Protein AF-A0A2G8PAX4-F1 (afdb_monomer_lite)

Structure (mmCIF, N/CA/C/O backbone):
data_AF-A0A2G8PAX4-F1
#
_entry.id   AF-A0A2G8PAX4-F1
#
loop_
_atom_site.group_PDB
_atom_site.id
_atom_site.type_symbol
_atom_site.label_atom_id
_atom_site.label_alt_id
_atom_site.label_com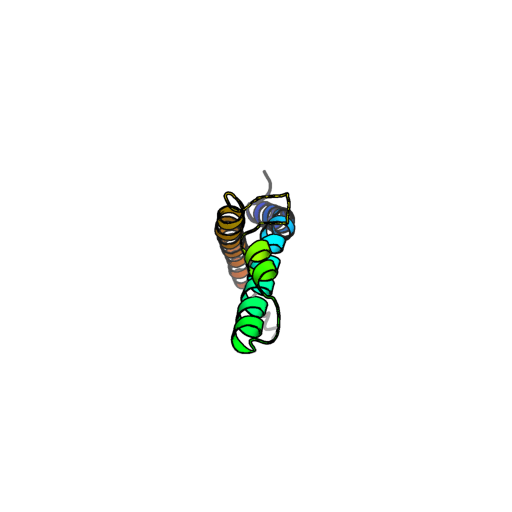p_id
_atom_site.label_asym_id
_atom_site.label_entity_id
_atom_site.label_seq_id
_atom_site.pdbx_PDB_ins_code
_atom_site.Cartn_x
_atom_site.Cartn_y
_atom_site.Cartn_z
_atom_site.occupancy
_atom_site.B_iso_or_equiv
_atom_site.auth_seq_id
_atom_site.auth_comp_id
_atom_site.auth_asym_id
_atom_site.auth_atom_id
_atom_site.pdbx_PDB_model_num
ATOM 1 N N . MET A 1 1 ? -26.631 -1.397 18.109 1.00 58.56 1 MET A N 1
ATOM 2 C CA . MET A 1 1 ? -25.381 -0.638 17.875 1.00 58.56 1 MET A CA 1
ATOM 3 C C . MET A 1 1 ? -24.215 -1.519 18.310 1.00 58.56 1 MET A C 1
ATOM 5 O O . MET A 1 1 ? -24.145 -1.864 19.483 1.00 58.56 1 MET A O 1
ATOM 9 N N . ALA A 1 2 ? -23.389 -2.028 17.388 1.00 51.16 2 ALA A N 1
ATOM 10 C CA . ALA A 1 2 ? -22.269 -2.893 17.772 1.00 51.16 2 ALA A CA 1
ATOM 11 C C . ALA A 1 2 ? -21.262 -2.089 18.618 1.00 51.16 2 ALA A C 1
ATOM 13 O O . ALA A 1 2 ? -21.006 -0.932 18.287 1.00 51.16 2 ALA A O 1
ATOM 14 N N . PRO A 1 3 ? -20.683 -2.658 19.691 1.00 61.50 3 PRO A N 1
ATOM 15 C CA . PRO A 1 3 ? -19.706 -1.941 20.500 1.00 61.50 3 PRO A CA 1
ATOM 16 C C . PRO A 1 3 ? -18.517 -1.520 19.618 1.00 61.50 3 PRO A C 1
ATOM 18 O O . PRO A 1 3 ? -18.107 -2.305 18.752 1.00 61.50 3 PRO A O 1
ATOM 21 N N . PRO A 1 4 ? -17.932 -0.328 19.841 1.00 74.25 4 PRO A N 1
ATOM 22 C CA . PRO A 1 4 ? -16.956 0.295 18.936 1.00 74.25 4 PRO A CA 1
ATOM 23 C C . PRO A 1 4 ? -15.771 -0.624 18.593 1.00 74.25 4 PRO A C 1
ATOM 25 O O . PRO A 1 4 ? -15.252 -0.611 17.479 1.00 74.25 4 PRO A O 1
ATOM 28 N N . ARG A 1 5 ? -15.411 -1.525 19.514 1.00 75.44 5 ARG A N 1
ATOM 29 C CA . ARG A 1 5 ? -14.373 -2.549 19.333 1.00 75.44 5 ARG A CA 1
ATOM 30 C C . ARG A 1 5 ? -14.730 -3.646 18.324 1.00 75.44 5 ARG A C 1
ATOM 32 O O . ARG A 1 5 ? -13.862 -4.072 17.564 1.00 75.44 5 ARG A O 1
ATOM 39 N N . LYS A 1 6 ? -15.973 -4.146 18.324 1.00 81.56 6 LYS A N 1
ATOM 40 C CA . LYS A 1 6 ? -16.412 -5.181 17.365 1.00 81.56 6 LYS A CA 1
ATOM 41 C C . LYS A 1 6 ? -16.446 -4.603 15.952 1.00 81.56 6 LYS A C 1
ATOM 43 O O . LYS A 1 6 ? -15.965 -5.255 15.030 1.00 81.56 6 LYS A O 1
ATOM 48 N N . LEU A 1 7 ? -16.913 -3.361 15.821 1.00 84.25 7 LEU A N 1
ATOM 49 C CA . LEU A 1 7 ? -16.944 -2.647 14.548 1.00 84.25 7 LEU A CA 1
ATOM 50 C C . LEU A 1 7 ? -15.530 -2.399 13.997 1.00 84.25 7 LEU A C 1
ATOM 52 O O . LEU A 1 7 ? -15.264 -2.756 12.855 1.00 84.25 7 LEU A O 1
ATOM 56 N N . ALA A 1 8 ? -14.596 -1.898 14.814 1.00 84.06 8 ALA A N 1
ATOM 57 C CA . ALA A 1 8 ? -13.206 -1.688 14.392 1.00 84.06 8 ALA A CA 1
ATOM 58 C C . ALA A 1 8 ? -12.526 -2.984 13.912 1.00 84.06 8 ALA A C 1
ATOM 60 O O . ALA A 1 8 ? -11.844 -2.986 12.889 1.00 84.06 8 ALA A O 1
ATOM 61 N N . ARG A 1 9 ? -12.749 -4.111 14.607 1.00 87.19 9 ARG A N 1
ATOM 62 C CA . ARG A 1 9 ? -12.236 -5.429 14.184 1.00 87.19 9 ARG A CA 1
ATOM 63 C C . ARG A 1 9 ? -12.851 -5.900 12.871 1.00 87.19 9 ARG A C 1
ATOM 65 O O . ARG A 1 9 ? -12.137 -6.454 12.042 1.00 87.19 9 ARG A O 1
ATOM 72 N N . GLN A 1 10 ? -14.154 -5.704 12.693 1.00 88.56 10 GLN A N 1
ATOM 73 C CA . GLN A 1 10 ? -14.863 -6.109 11.483 1.00 88.56 10 GLN A CA 1
ATOM 74 C C . GLN A 1 10 ? -14.414 -5.286 10.271 1.00 88.56 10 GLN A C 1
ATOM 76 O O . GLN A 1 10 ? -14.099 -5.869 9.238 1.00 88.56 10 GLN A O 1
ATOM 81 N N . ILE A 1 11 ? -14.305 -3.962 10.426 1.00 87.50 11 ILE A N 1
ATOM 82 C CA . ILE A 1 11 ? -13.800 -3.058 9.385 1.00 87.50 11 ILE A CA 1
ATOM 83 C C . ILE A 1 11 ? -12.360 -3.421 9.024 1.00 87.50 11 ILE A C 1
ATOM 85 O O . ILE A 1 11 ? -12.072 -3.639 7.851 1.00 87.50 11 ILE A O 1
ATOM 89 N N . HIS A 1 12 ? -11.470 -3.550 10.015 1.00 89.56 12 HIS A N 1
ATOM 90 C CA . HIS A 1 12 ? -10.077 -3.916 9.762 1.00 89.56 12 HIS A CA 1
ATOM 91 C C . HIS A 1 12 ? -9.981 -5.255 9.023 1.00 89.56 12 HIS A C 1
ATOM 93 O O . HIS A 1 12 ? -9.296 -5.344 8.015 1.00 89.56 12 HIS A O 1
ATOM 99 N N . ARG A 1 13 ? -10.716 -6.286 9.459 1.00 90.75 13 ARG A N 1
ATOM 100 C CA . ARG A 1 13 ? -10.691 -7.607 8.814 1.00 90.75 13 ARG A CA 1
ATOM 101 C C . ARG A 1 13 ? -11.225 -7.587 7.378 1.00 90.75 13 ARG A C 1
ATOM 103 O O . ARG A 1 13 ? -10.718 -8.338 6.553 1.00 90.75 13 ARG A O 1
ATOM 110 N N . ALA A 1 14 ? -12.233 -6.766 7.090 1.00 91.56 14 ALA A N 1
ATOM 111 C CA . ALA A 1 14 ? -12.816 -6.659 5.755 1.00 91.56 14 ALA A CA 1
ATOM 112 C C . ALA A 1 14 ? -11.925 -5.858 4.792 1.00 91.56 14 ALA A C 1
ATOM 114 O O . ALA A 1 14 ? -11.727 -6.269 3.653 1.00 91.56 14 ALA A O 1
ATOM 115 N N . LEU A 1 15 ? -11.371 -4.733 5.254 1.00 90.56 15 LEU A N 1
ATOM 116 C CA . LEU A 1 15 ? -10.578 -3.832 4.415 1.00 90.56 15 LEU A CA 1
ATOM 117 C C . LEU A 1 15 ? -9.110 -4.250 4.297 1.00 90.56 15 LEU A C 1
ATOM 119 O O . LEU A 1 15 ? -8.490 -3.957 3.279 1.00 90.56 15 LEU A O 1
ATOM 123 N N . ALA A 1 16 ? -8.552 -4.945 5.293 1.00 90.62 16 ALA A N 1
ATOM 124 C CA . ALA A 1 16 ? -7.150 -5.361 5.300 1.00 90.62 16 ALA A CA 1
ATOM 125 C C . ALA A 1 16 ? -6.703 -6.067 4.012 1.00 90.62 16 ALA A C 1
ATOM 127 O O . ALA A 1 16 ? -5.711 -5.620 3.456 1.00 90.62 16 ALA A O 1
ATOM 128 N N . PRO A 1 17 ? -7.377 -7.108 3.482 1.00 89.25 17 PRO A N 1
ATOM 129 C CA . PRO A 1 17 ? -6.903 -7.758 2.260 1.00 89.25 17 PRO A CA 1
ATOM 130 C C . PRO A 1 17 ? -6.932 -6.819 1.048 1.00 89.25 17 PRO A C 1
ATOM 132 O O . PRO A 1 17 ? -6.013 -6.848 0.241 1.00 89.25 17 PRO A O 1
ATOM 135 N N . ILE A 1 18 ? -7.939 -5.949 0.943 1.00 91.00 18 ILE A N 1
ATOM 136 C CA . ILE A 1 18 ? -8.094 -5.021 -0.186 1.00 91.00 18 ILE A CA 1
ATOM 137 C C . ILE A 1 18 ? -7.012 -3.936 -0.154 1.00 91.00 18 ILE A C 1
ATOM 139 O O . ILE A 1 18 ? -6.457 -3.589 -1.190 1.00 91.00 18 ILE A O 1
ATOM 143 N N . LEU A 1 19 ? -6.706 -3.409 1.033 1.00 91.44 19 LEU A N 1
ATOM 144 C CA . LEU A 1 19 ? -5.742 -2.323 1.217 1.00 91.44 19 LEU A CA 1
ATOM 145 C C . LEU A 1 19 ? -4.295 -2.828 1.312 1.00 91.44 19 LEU A C 1
ATOM 147 O O . LEU A 1 19 ? -3.378 -2.153 0.855 1.00 91.44 19 LEU A O 1
ATOM 151 N N . ALA A 1 20 ? -4.072 -4.018 1.876 1.00 91.38 20 ALA A N 1
ATOM 152 C CA . ALA A 1 20 ? -2.739 -4.595 2.038 1.00 91.38 20 ALA A CA 1
ATOM 153 C C . ALA A 1 20 ? -2.182 -5.168 0.737 1.00 91.38 20 ALA A C 1
ATOM 155 O O . ALA A 1 20 ? -0.974 -5.126 0.534 1.00 91.38 20 ALA A O 1
ATOM 156 N N . LEU A 1 21 ? -3.029 -5.711 -0.139 1.00 92.69 21 LEU A N 1
ATOM 157 C CA . LEU A 1 21 ? -2.582 -6.310 -1.396 1.00 92.69 21 LEU A CA 1
ATOM 158 C C . LEU A 1 21 ? -1.795 -5.315 -2.272 1.00 92.69 21 LEU A C 1
ATOM 160 O O . LEU A 1 21 ? -0.645 -5.626 -2.594 1.00 92.69 21 LEU A O 1
ATOM 164 N N . PRO A 1 22 ? -2.311 -4.111 -2.604 1.00 91.31 22 PRO A N 1
ATOM 165 C CA . PRO A 1 22 ? -1.536 -3.141 -3.371 1.00 91.31 22 PRO A CA 1
ATOM 166 C C . PRO A 1 22 ? -0.281 -2.687 -2.616 1.00 91.31 22 PRO A C 1
ATOM 168 O O . PRO A 1 22 ? 0.769 -2.546 -3.240 1.00 91.31 22 PRO A O 1
ATOM 171 N N . LEU A 1 23 ? -0.322 -2.570 -1.283 1.00 94.19 23 LEU A N 1
ATOM 172 C CA . LEU A 1 23 ? 0.852 -2.219 -0.475 1.00 94.19 23 LEU A CA 1
ATOM 173 C C . LEU A 1 23 ? 1.965 -3.264 -0.587 1.00 94.19 23 LEU A C 1
ATOM 175 O O . LEU A 1 23 ? 3.119 -2.907 -0.819 1.00 94.19 23 LEU A O 1
ATOM 179 N N . VAL A 1 24 ? 1.622 -4.548 -0.463 1.00 94.94 24 VAL A N 1
ATOM 180 C CA . VAL A 1 24 ? 2.573 -5.658 -0.600 1.00 94.94 24 VAL A CA 1
ATOM 181 C C . VAL A 1 24 ? 3.188 -5.645 -1.990 1.00 94.94 24 VAL A C 1
ATOM 183 O O . VAL A 1 24 ? 4.410 -5.700 -2.103 1.00 94.94 24 VAL A O 1
ATOM 186 N N . VAL A 1 25 ? 2.370 -5.501 -3.037 1.00 94.88 25 VAL A N 1
ATOM 187 C CA . VAL A 1 25 ? 2.876 -5.384 -4.410 1.00 94.88 25 VAL A CA 1
ATOM 188 C C . VAL A 1 25 ? 3.866 -4.228 -4.514 1.00 94.88 25 VAL A C 1
ATOM 190 O O . VAL A 1 25 ? 4.961 -4.419 -5.026 1.00 94.88 25 VAL A O 1
ATOM 193 N N . THR A 1 26 ? 3.514 -3.054 -3.993 1.00 94.88 26 THR A N 1
ATOM 194 C CA . THR A 1 26 ? 4.324 -1.830 -4.100 1.00 94.88 26 THR A CA 1
ATOM 195 C C . THR A 1 26 ? 5.673 -1.973 -3.390 1.00 94.88 26 THR A C 1
ATOM 197 O O . THR A 1 26 ? 6.706 -1.588 -3.942 1.00 94.88 26 THR A O 1
ATOM 200 N N . VAL A 1 27 ? 5.687 -2.563 -2.190 1.00 95.69 27 VAL A N 1
ATOM 201 C CA . VAL A 1 27 ? 6.921 -2.821 -1.430 1.00 95.69 27 VAL A CA 1
ATOM 202 C C . VAL A 1 27 ? 7.785 -3.853 -2.146 1.00 95.69 27 VAL A C 1
ATOM 204 O O . VAL A 1 27 ? 8.971 -3.613 -2.352 1.00 95.69 27 VAL A O 1
ATOM 207 N N . VAL A 1 28 ? 7.199 -4.971 -2.578 1.00 96.00 28 VAL A N 1
ATOM 208 C CA . VAL A 1 28 ? 7.937 -6.051 -3.246 1.00 96.00 28 VAL A CA 1
ATOM 209 C C . VAL A 1 28 ? 8.548 -5.563 -4.557 1.00 96.00 28 VAL A C 1
ATOM 211 O O . VAL A 1 28 ? 9.746 -5.743 -4.773 1.00 96.00 28 VAL A O 1
ATOM 214 N N . THR A 1 29 ? 7.770 -4.907 -5.418 1.00 95.19 29 THR A N 1
ATOM 215 C CA . THR A 1 29 ? 8.273 -4.411 -6.707 1.00 95.19 29 THR A CA 1
ATOM 216 C C . THR A 1 29 ? 9.288 -3.293 -6.534 1.00 95.19 29 THR A C 1
ATOM 218 O O . THR A 1 29 ? 10.281 -3.280 -7.253 1.00 95.19 29 THR A O 1
ATOM 221 N N . GLY A 1 30 ? 9.104 -2.401 -5.556 1.00 93.62 30 GLY A N 1
ATOM 222 C CA . GLY A 1 30 ? 10.074 -1.349 -5.249 1.00 93.62 30 GLY A CA 1
ATOM 223 C C . GLY A 1 30 ? 11.409 -1.911 -4.750 1.00 93.62 30 GLY A C 1
ATOM 224 O O . GLY A 1 30 ? 12.469 -1.507 -5.227 1.00 93.62 30 GLY A O 1
ATOM 225 N N . SER A 1 31 ? 11.373 -2.888 -3.837 1.00 95.12 31 SER A N 1
ATOM 226 C CA . SER A 1 31 ? 12.578 -3.558 -3.335 1.00 95.12 31 SER A CA 1
ATOM 227 C C . SER A 1 31 ? 13.298 -4.343 -4.431 1.00 95.12 31 SER A C 1
ATOM 229 O O . SER A 1 31 ? 14.512 -4.210 -4.579 1.00 95.12 31 SER A O 1
ATOM 231 N N . LEU A 1 32 ? 12.561 -5.117 -5.234 1.00 93.94 32 LEU A N 1
ATOM 232 C CA . LEU A 1 32 ? 13.137 -5.858 -6.356 1.00 93.94 32 LEU A CA 1
ATOM 233 C C . LEU A 1 32 ? 13.695 -4.923 -7.433 1.00 93.94 32 LEU A C 1
ATOM 235 O O . LEU A 1 32 ? 14.763 -5.205 -7.967 1.00 93.94 32 LEU A O 1
ATOM 239 N N . TYR A 1 33 ? 13.034 -3.794 -7.713 1.00 93.25 33 TYR A N 1
ATOM 240 C CA . TYR A 1 33 ? 13.541 -2.780 -8.639 1.00 93.25 33 TYR A CA 1
ATOM 241 C C . TYR A 1 33 ? 14.889 -2.241 -8.168 1.00 93.25 33 TYR A C 1
ATOM 243 O O . TYR A 1 33 ? 15.826 -2.165 -8.957 1.00 93.25 33 TYR A O 1
ATOM 251 N N . GLN A 1 34 ? 15.016 -1.921 -6.877 1.00 92.31 34 GLN A N 1
ATOM 252 C CA . GLN A 1 34 ? 16.273 -1.423 -6.328 1.00 92.31 34 GLN A CA 1
ATOM 253 C C . GLN A 1 34 ? 17.392 -2.467 -6.438 1.00 92.31 34 GLN A C 1
ATOM 255 O O . GLN A 1 34 ? 18.510 -2.119 -6.809 1.00 92.31 34 GLN A O 1
ATOM 260 N N . ILE A 1 35 ? 17.097 -3.741 -6.169 1.00 93.19 35 ILE A N 1
ATOM 261 C CA . ILE A 1 35 ? 18.063 -4.836 -6.333 1.00 93.19 35 ILE A CA 1
ATOM 262 C C . ILE A 1 35 ? 18.456 -4.985 -7.806 1.00 93.19 35 ILE A C 1
ATOM 264 O O . ILE A 1 35 ? 19.642 -5.017 -8.117 1.00 93.19 35 ILE A O 1
ATOM 268 N N . ALA A 1 36 ? 17.487 -5.047 -8.719 1.00 91.19 36 ALA A N 1
ATOM 269 C CA . ALA A 1 36 ? 17.746 -5.226 -10.145 1.00 91.19 36 ALA A CA 1
ATOM 270 C C . ALA A 1 36 ? 18.569 -4.067 -10.725 1.00 91.19 36 ALA A C 1
ATOM 272 O O . ALA A 1 36 ? 19.559 -4.304 -11.413 1.00 91.19 36 ALA A O 1
ATOM 273 N N . ARG A 1 37 ? 18.225 -2.826 -10.359 1.00 88.88 37 ARG A N 1
ATOM 274 C CA . ARG A 1 37 ? 18.948 -1.616 -10.762 1.00 88.88 37 ARG A CA 1
ATOM 275 C C . ARG A 1 37 ? 20.410 -1.619 -10.310 1.00 88.88 37 ARG A C 1
ATOM 277 O O . ARG A 1 37 ? 21.253 -1.082 -11.010 1.00 88.88 37 ARG A O 1
ATOM 284 N N . LEU A 1 38 ? 20.720 -2.192 -9.148 1.00 91.31 38 LEU A N 1
ATOM 285 C CA . LEU A 1 38 ? 22.099 -2.274 -8.648 1.00 91.31 38 LEU A CA 1
ATOM 286 C C . LEU A 1 38 ? 22.939 -3.351 -9.346 1.00 91.31 38 LEU A C 1
ATOM 288 O O . LEU A 1 38 ? 24.160 -3.311 -9.253 1.00 91.31 38 LEU A O 1
ATOM 292 N N . ASN A 1 39 ? 22.299 -4.318 -10.005 1.00 88.69 39 ASN A N 1
ATOM 293 C CA . ASN A 1 39 ? 22.973 -5.450 -10.636 1.00 88.69 39 ASN A CA 1
ATOM 294 C C . ASN A 1 39 ? 23.090 -5.317 -12.165 1.00 88.69 39 ASN A C 1
ATOM 296 O O . ASN A 1 39 ? 23.712 -6.189 -12.758 1.00 88.69 39 ASN A O 1
ATOM 300 N N . ASP A 1 40 ? 22.476 -4.298 -12.789 1.00 79.25 40 ASP A N 1
ATOM 301 C CA . ASP A 1 40 ? 22.482 -3.946 -14.234 1.00 79.25 40 ASP A CA 1
ATOM 302 C C . ASP A 1 40 ? 22.207 -5.082 -15.251 1.00 79.25 40 ASP A C 1
ATOM 304 O O . ASP A 1 40 ? 22.236 -4.877 -16.461 1.00 79.25 40 ASP A O 1
ATOM 308 N N . ASN A 1 41 ? 21.874 -6.284 -14.778 1.00 70.38 41 ASN A N 1
ATOM 309 C CA . ASN A 1 41 ? 21.807 -7.506 -15.582 1.00 70.38 41 ASN A CA 1
ATOM 310 C C . ASN A 1 41 ? 20.395 -7.858 -16.084 1.00 70.38 41 ASN A C 1
ATOM 312 O O . ASN A 1 41 ? 20.230 -8.868 -16.766 1.00 70.38 41 ASN A O 1
ATOM 316 N N . PHE A 1 42 ? 19.365 -7.079 -15.738 1.00 77.94 42 PHE A N 1
ATOM 317 C CA . PHE A 1 42 ? 17.968 -7.413 -16.042 1.00 77.94 42 PHE A CA 1
ATOM 318 C C . PHE A 1 42 ? 17.176 -6.200 -16.524 1.00 77.94 42 PHE A C 1
ATOM 320 O O . PHE A 1 42 ? 17.351 -5.102 -16.002 1.00 77.94 42 PHE A O 1
ATOM 327 N N . ASP A 1 43 ? 16.241 -6.410 -17.456 1.00 85.88 43 ASP A N 1
ATOM 328 C CA . ASP A 1 43 ? 15.201 -5.420 -17.744 1.00 85.88 43 ASP A CA 1
ATOM 329 C C . ASP A 1 43 ? 14.284 -5.294 -16.520 1.00 85.88 43 ASP A C 1
ATOM 331 O O . ASP A 1 43 ? 13.554 -6.221 -16.158 1.00 85.88 43 ASP A O 1
A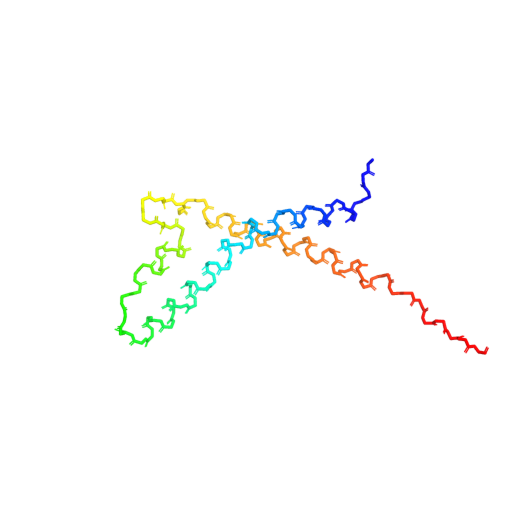TOM 335 N N . TYR A 1 44 ? 14.368 -4.143 -15.858 1.00 88.88 44 TYR A N 1
ATOM 336 C CA . TYR A 1 44 ? 13.634 -3.818 -14.640 1.00 88.88 44 TYR A CA 1
ATOM 337 C C . TYR A 1 44 ? 12.530 -2.778 -14.859 1.00 88.88 44 TYR A C 1
ATOM 339 O O . TYR A 1 44 ? 11.870 -2.370 -13.898 1.00 88.88 44 TYR A O 1
ATOM 347 N N . TYR A 1 45 ? 12.300 -2.328 -16.098 1.00 89.50 45 TYR A N 1
ATOM 348 C CA . TYR A 1 45 ? 11.318 -1.279 -16.376 1.00 89.50 45 TYR A CA 1
ATOM 349 C C . TYR A 1 45 ? 9.892 -1.738 -16.046 1.00 89.50 45 TYR A C 1
ATOM 351 O O . TYR A 1 45 ? 9.094 -0.990 -15.482 1.00 89.50 45 TYR A O 1
ATOM 359 N N . TRP A 1 46 ? 9.579 -3.008 -16.292 1.00 91.00 46 TRP A N 1
ATOM 360 C CA . TRP A 1 46 ? 8.277 -3.573 -15.945 1.00 91.00 46 TRP A CA 1
ATOM 361 C C . TRP A 1 46 ? 8.011 -3.592 -14.426 1.00 91.00 46 TRP A C 1
ATOM 363 O O . TRP A 1 46 ? 6.857 -3.447 -14.021 1.00 91.00 46 TRP A O 1
ATOM 373 N N . LEU A 1 47 ? 9.043 -3.678 -13.570 1.00 92.69 47 LEU A N 1
ATOM 374 C CA . LEU A 1 47 ? 8.861 -3.623 -12.111 1.00 92.69 47 LEU A CA 1
ATOM 375 C C . LEU A 1 47 ? 8.331 -2.262 -11.675 1.00 92.69 47 LEU A C 1
ATOM 377 O O . LEU A 1 47 ? 7.407 -2.193 -10.863 1.00 92.69 47 LEU A O 1
ATOM 381 N N . ILE A 1 48 ? 8.904 -1.181 -12.214 1.00 92.69 48 ILE A N 1
ATOM 382 C CA . ILE A 1 48 ? 8.478 0.170 -11.848 1.00 92.69 48 ILE A CA 1
ATOM 383 C C . ILE A 1 48 ? 7.094 0.502 -12.426 1.00 92.69 48 ILE A C 1
ATOM 385 O O . ILE A 1 48 ? 6.350 1.263 -11.809 1.00 92.69 48 ILE A O 1
ATOM 389 N N . GLN A 1 49 ? 6.700 -0.114 -13.546 1.00 93.94 49 GLN A N 1
ATOM 390 C CA . GLN A 1 49 ? 5.335 0.002 -14.071 1.00 93.94 49 GLN A CA 1
ATOM 391 C C . GLN A 1 49 ? 4.318 -0.647 -13.132 1.00 93.94 49 GLN A C 1
ATOM 393 O O . GLN A 1 49 ? 3.376 0.017 -12.696 1.00 93.94 49 GLN A O 1
ATOM 398 N N . ILE A 1 50 ? 4.561 -1.891 -12.708 1.00 93.88 50 ILE A N 1
ATOM 399 C CA . ILE A 1 50 ? 3.695 -2.565 -11.732 1.00 93.88 50 ILE A CA 1
ATOM 400 C C . ILE A 1 50 ? 3.663 -1.793 -10.406 1.00 93.88 50 ILE A C 1
ATOM 402 O O . ILE A 1 50 ? 2.596 -1.614 -9.822 1.00 93.88 50 ILE A O 1
ATOM 406 N N . HIS A 1 51 ? 4.810 -1.285 -9.943 1.00 94.56 51 HIS A N 1
ATOM 407 C CA . HIS A 1 51 ? 4.914 -0.484 -8.718 1.00 94.56 51 HIS A CA 1
ATOM 408 C C . HIS A 1 51 ? 3.985 0.735 -8.724 1.00 94.56 51 HIS A C 1
ATOM 410 O O . HIS A 1 51 ? 3.352 1.040 -7.714 1.00 94.56 51 HIS A O 1
ATOM 416 N N . LYS A 1 52 ? 3.877 1.423 -9.864 1.00 93.25 52 LYS A N 1
ATOM 417 C CA . LYS A 1 52 ? 2.998 2.586 -10.013 1.00 93.25 52 LYS A CA 1
ATOM 418 C C . LYS A 1 52 ? 1.530 2.204 -10.223 1.00 93.25 52 LYS A C 1
ATOM 420 O O . LYS A 1 52 ? 0.678 3.083 -10.204 1.00 93.25 52 LYS A O 1
ATOM 425 N N . GLY A 1 53 ? 1.219 0.922 -10.406 1.00 93.31 53 GLY A N 1
ATOM 426 C CA . GLY A 1 53 ? -0.124 0.449 -10.731 1.00 93.31 53 GLY A CA 1
ATOM 427 C C . GLY A 1 53 ? -0.429 0.439 -12.230 1.00 93.31 53 GLY A C 1
ATOM 428 O O . GLY A 1 53 ? -1.599 0.406 -12.604 1.00 93.31 53 GLY A O 1
ATOM 429 N N . GLN A 1 54 ? 0.590 0.462 -13.091 1.00 94.56 54 GLN A N 1
ATOM 430 C CA . GLN A 1 54 ? 0.432 0.241 -14.524 1.00 94.56 54 GLN A CA 1
ATOM 431 C C . GLN A 1 54 ? 0.594 -1.251 -14.839 1.00 94.56 54 GLN A C 1
ATOM 433 O O . GLN A 1 54 ? 1.702 -1.787 -14.890 1.00 94.56 54 GLN A O 1
ATOM 438 N N . TRP A 1 55 ? -0.528 -1.925 -15.079 1.00 90.25 55 TRP A N 1
ATOM 439 C CA . TRP A 1 55 ? -0.603 -3.359 -15.356 1.00 90.25 55 TRP A CA 1
ATOM 440 C C . TRP A 1 55 ? -0.885 -3.594 -16.844 1.00 90.25 55 TRP A C 1
ATOM 442 O O . TRP A 1 55 ? -1.940 -4.100 -17.224 1.00 90.25 55 TRP A O 1
ATOM 452 N N . GLY A 1 56 ? 0.043 -3.167 -17.706 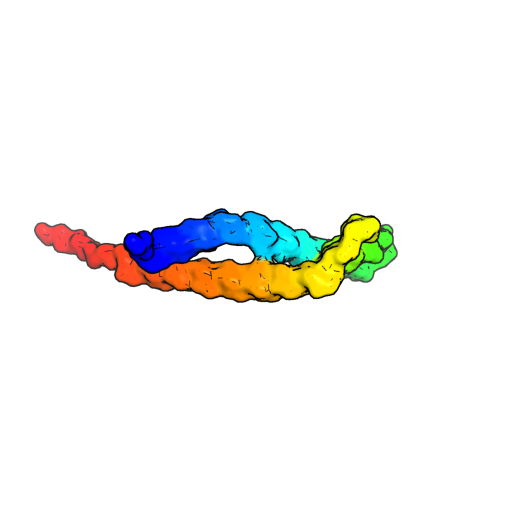1.00 88.38 56 GLY A N 1
ATOM 453 C CA . GLY A 1 56 ? -0.127 -3.234 -19.161 1.00 88.38 56 GLY A CA 1
ATOM 454 C C . GLY A 1 56 ? -1.246 -2.295 -19.643 1.00 88.38 56 GLY A C 1
ATOM 455 O O . GLY A 1 56 ? -1.067 -1.082 -19.529 1.00 88.38 56 GLY A O 1
ATOM 456 N N . PRO A 1 57 ? -2.379 -2.806 -20.175 1.00 90.19 57 PRO A N 1
ATOM 457 C CA . PRO A 1 57 ? -3.501 -1.973 -20.627 1.00 90.19 57 PRO A CA 1
ATOM 458 C C . PRO A 1 57 ? -4.319 -1.362 -19.479 1.00 90.19 57 PRO A C 1
ATOM 460 O O . PRO A 1 57 ? -5.083 -0.426 -19.706 1.00 90.19 57 PRO A O 1
ATOM 463 N N . LEU A 1 58 ? -4.192 -1.890 -18.258 1.00 91.38 58 LEU A N 1
ATOM 464 C CA . LEU A 1 58 ? -4.880 -1.360 -17.087 1.00 91.38 58 LEU A CA 1
ATOM 465 C C . LEU A 1 58 ? -3.993 -0.318 -16.397 1.00 91.38 58 LEU A C 1
ATOM 467 O O . LEU A 1 58 ? -3.004 -0.667 -15.750 1.00 91.38 58 LEU A O 1
ATOM 471 N N . ASP A 1 59 ? -4.365 0.954 -16.521 1.00 92.50 59 ASP A N 1
ATOM 472 C CA . ASP A 1 59 ? -3.643 2.065 -15.905 1.00 92.50 59 ASP A CA 1
ATOM 473 C C . ASP A 1 59 ? -4.352 2.559 -14.638 1.00 92.50 59 ASP A C 1
ATOM 475 O O . ASP A 1 59 ? -5.361 3.264 -14.693 1.00 92.50 59 ASP A O 1
ATOM 479 N N . LEU A 1 60 ? -3.827 2.168 -13.476 1.00 93.50 60 LEU A N 1
ATOM 480 C CA . LEU A 1 60 ? -4.323 2.613 -12.174 1.00 93.50 60 LEU A CA 1
ATOM 481 C C . LEU A 1 60 ? -3.436 3.697 -11.555 1.00 93.50 60 LEU A C 1
ATOM 483 O O . LEU A 1 60 ? -3.667 4.053 -10.401 1.00 93.50 60 LEU A O 1
ATOM 487 N N . GLN A 1 61 ? -2.458 4.254 -12.279 1.00 93.81 61 GLN A N 1
ATOM 488 C CA . GLN A 1 61 ? -1.458 5.180 -11.725 1.00 93.81 61 GLN A CA 1
ATOM 489 C C . GLN A 1 61 ? -2.052 6.382 -10.992 1.00 93.81 61 GLN A C 1
ATOM 491 O O . GLN A 1 61 ? -1.491 6.841 -10.000 1.00 93.81 61 GLN A O 1
ATOM 496 N N . ALA A 1 62 ? -3.210 6.868 -11.439 1.00 91.94 62 ALA A N 1
ATOM 497 C CA . ALA A 1 62 ? -3.893 7.984 -10.798 1.00 91.94 62 ALA A CA 1
ATOM 498 C C . ALA A 1 62 ? -4.496 7.628 -9.427 1.00 91.94 62 ALA A C 1
ATOM 500 O O . ALA A 1 62 ? -4.630 8.505 -8.584 1.00 91.94 62 ALA A O 1
ATOM 501 N N . VAL A 1 63 ? -4.870 6.366 -9.186 1.00 92.06 63 VAL A N 1
ATOM 502 C CA . VAL A 1 63 ? -5.611 5.933 -7.982 1.00 92.06 63 VAL A CA 1
ATOM 503 C C . VAL A 1 63 ? -4.740 5.090 -7.047 1.00 92.06 63 VAL A C 1
ATOM 505 O O . VAL A 1 63 ? -4.889 5.153 -5.826 1.00 92.06 63 VAL A O 1
ATOM 508 N N . TYR A 1 64 ? -3.797 4.328 -7.601 1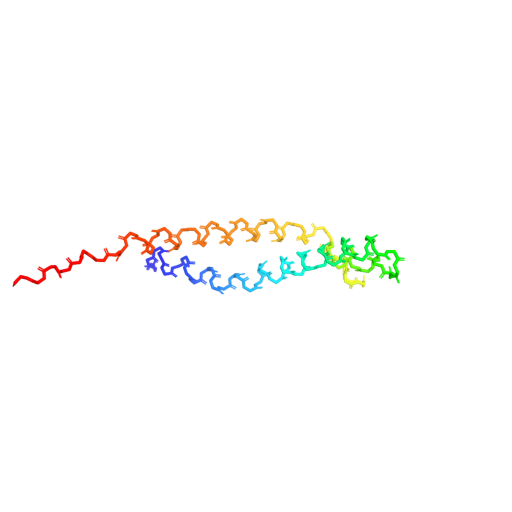.00 91.56 64 TYR A N 1
ATOM 509 C CA . TYR A 1 64 ? -2.944 3.381 -6.883 1.00 91.56 64 TYR A CA 1
ATOM 510 C C . TYR A 1 64 ? -2.163 4.018 -5.716 1.00 91.56 64 TYR A C 1
ATOM 512 O O . TYR A 1 64 ? -2.195 3.466 -4.611 1.00 91.56 64 TYR A O 1
ATOM 520 N N . PRO A 1 65 ? -1.539 5.207 -5.868 1.00 91.88 65 PRO A N 1
ATOM 521 C CA . PRO A 1 65 ? -0.840 5.865 -4.765 1.00 91.88 65 PRO A CA 1
ATOM 522 C C . PRO A 1 65 ? -1.779 6.287 -3.630 1.00 91.88 65 PRO A C 1
ATOM 524 O O . PRO A 1 65 ? -1.418 6.164 -2.460 1.00 91.88 65 PRO A O 1
ATOM 527 N N . PHE A 1 66 ? -2.999 6.733 -3.949 1.00 92.81 66 PHE A N 1
ATOM 528 C CA . PHE A 1 66 ? -3.994 7.112 -2.942 1.00 92.81 66 PHE A CA 1
ATOM 529 C C . PHE A 1 66 ? -4.531 5.894 -2.194 1.00 92.81 66 PHE A C 1
ATOM 531 O O . PHE A 1 66 ? -4.653 5.945 -0.972 1.00 92.81 66 PHE A O 1
ATOM 538 N N . LEU A 1 67 ? -4.796 4.790 -2.903 1.00 92.00 67 LEU A N 1
ATOM 539 C CA . LEU A 1 67 ? -5.171 3.508 -2.298 1.00 92.00 67 LEU A CA 1
ATOM 540 C C . LEU A 1 67 ? -4.102 3.027 -1.315 1.00 92.00 67 LEU A C 1
ATOM 542 O O . LEU A 1 67 ? -4.433 2.670 -0.187 1.00 92.00 67 LEU A O 1
ATOM 546 N N . ASN A 1 68 ? -2.828 3.081 -1.709 1.00 93.88 68 ASN A N 1
ATOM 547 C CA . ASN A 1 68 ? -1.710 2.730 -0.837 1.00 93.88 68 ASN A CA 1
ATOM 548 C C . ASN A 1 68 ? -1.602 3.674 0.369 1.00 93.88 68 ASN A C 1
ATOM 550 O O . ASN A 1 68 ? -1.539 3.211 1.505 1.00 93.88 68 ASN A O 1
ATOM 554 N N . GLY A 1 69 ? -1.608 4.990 0.145 1.00 94.19 69 GLY A N 1
ATOM 555 C CA . GLY A 1 69 ? -1.461 5.981 1.212 1.00 94.19 69 GLY A CA 1
ATOM 556 C C . GLY A 1 69 ? -2.600 5.922 2.229 1.00 94.19 69 GLY A C 1
ATOM 557 O O . GLY A 1 69 ? -2.365 5.756 3.426 1.00 94.19 69 GLY A O 1
ATOM 558 N N . LEU A 1 70 ? -3.847 5.993 1.759 1.00 94.12 70 LEU A N 1
ATOM 559 C CA . LEU A 1 70 ? -5.023 5.912 2.624 1.00 94.12 70 LEU A CA 1
ATOM 560 C C . LEU A 1 70 ? -5.144 4.529 3.267 1.00 94.12 70 LEU A C 1
ATOM 562 O O . LEU A 1 70 ? -5.458 4.423 4.452 1.00 94.12 70 LEU A O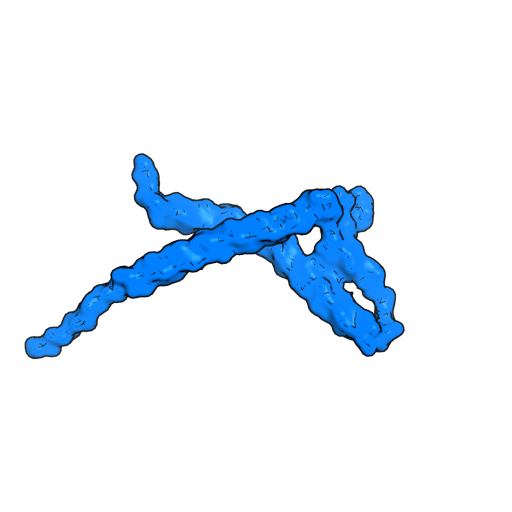 1
ATOM 566 N N . GLY A 1 71 ? -4.860 3.475 2.502 1.00 93.19 71 GLY A N 1
ATOM 567 C CA . GLY A 1 71 ? -4.896 2.105 2.985 1.00 93.19 71 GLY A CA 1
ATOM 568 C C . GLY A 1 71 ? -3.935 1.877 4.142 1.00 93.19 71 GLY A C 1
ATOM 569 O O . GLY A 1 71 ? -4.338 1.366 5.187 1.00 93.19 71 GLY A O 1
ATOM 570 N N . LEU A 1 72 ? -2.696 2.347 3.997 1.00 95.06 72 LEU A N 1
ATOM 571 C CA . LEU A 1 72 ? -1.687 2.300 5.047 1.00 95.06 72 LEU A CA 1
ATOM 572 C C . LEU A 1 72 ? -2.147 3.062 6.291 1.00 95.06 72 LEU A C 1
ATOM 574 O O . LEU A 1 72 ? -2.124 2.503 7.386 1.00 95.06 72 LEU A O 1
ATOM 578 N N . LEU A 1 73 ? -2.609 4.306 6.133 1.00 95.06 73 LEU A N 1
ATOM 579 C CA . LEU A 1 73 ? -3.070 5.128 7.255 1.00 95.06 73 LEU A CA 1
ATOM 580 C C . LEU A 1 73 ? -4.219 4.458 8.019 1.00 95.06 73 LEU A C 1
ATOM 582 O O . LEU A 1 73 ? -4.172 4.360 9.247 1.00 95.06 73 LEU A O 1
ATOM 586 N N . LEU A 1 74 ? -5.225 3.943 7.306 1.00 92.38 74 LEU A N 1
ATOM 587 C CA . LEU A 1 74 ? -6.359 3.241 7.907 1.00 92.38 74 LEU A CA 1
ATOM 588 C C . LEU A 1 74 ? -5.922 1.957 8.619 1.00 92.38 74 LEU A C 1
ATOM 590 O O . LEU A 1 74 ? -6.358 1.698 9.745 1.00 92.38 74 LEU A O 1
ATOM 594 N N . MET A 1 75 ? -5.055 1.153 7.998 1.00 91.94 75 MET A N 1
ATOM 595 C CA . MET A 1 75 ? -4.561 -0.092 8.590 1.00 91.94 75 MET A CA 1
ATOM 596 C C . MET A 1 75 ? -3.711 0.162 9.837 1.00 91.94 75 MET A C 1
ATOM 598 O O . MET A 1 75 ? -3.897 -0.528 10.840 1.00 91.94 75 MET A O 1
ATOM 602 N N . VAL A 1 76 ? -2.841 1.175 9.815 1.00 94.25 76 VAL A N 1
ATOM 603 C CA . VAL A 1 76 ? -2.027 1.583 10.969 1.00 94.25 76 VAL A CA 1
ATOM 604 C C . VAL A 1 76 ? -2.924 2.098 12.091 1.00 94.25 76 VAL A C 1
ATOM 606 O O . VAL A 1 76 ? -2.837 1.597 13.210 1.00 94.25 76 VAL A O 1
ATOM 609 N N . ALA A 1 77 ? -3.839 3.030 11.811 1.00 91.88 77 ALA A N 1
ATOM 610 C CA . ALA A 1 77 ? -4.724 3.599 12.828 1.00 91.88 77 ALA A CA 1
ATOM 611 C C . ALA A 1 77 ? -5.606 2.528 13.496 1.00 91.88 77 ALA A C 1
ATOM 613 O O . ALA A 1 77 ? -5.686 2.444 14.726 1.00 91.88 77 ALA A O 1
ATOM 614 N N . THR A 1 78 ? -6.240 1.665 12.695 1.00 90.69 78 THR A N 1
ATOM 615 C CA . THR A 1 78 ? -7.087 0.578 13.214 1.00 90.69 78 THR A CA 1
ATOM 616 C C . THR A 1 78 ? -6.268 -0.492 13.938 1.00 90.69 78 THR A C 1
ATOM 618 O O . THR A 1 78 ? -6.677 -0.944 15.009 1.00 90.69 78 THR A O 1
ATOM 621 N N . GLY A 1 79 ? -5.089 -0.851 13.424 1.00 89.44 79 GLY A N 1
ATOM 622 C CA . GLY A 1 79 ? -4.167 -1.791 14.061 1.00 89.44 79 GLY A CA 1
ATOM 623 C C . GLY A 1 79 ? -3.662 -1.300 15.419 1.00 89.44 79 GLY A C 1
ATOM 624 O O . GLY A 1 79 ? -3.763 -2.030 16.408 1.00 89.44 79 GLY A O 1
ATOM 625 N N . LEU A 1 80 ? -3.198 -0.046 15.505 1.00 91.62 80 LEU A N 1
ATOM 626 C CA . LEU A 1 80 ? -2.754 0.568 16.763 1.00 91.62 80 LEU A CA 1
ATOM 627 C C . LEU A 1 80 ? -3.890 0.636 17.784 1.00 91.62 80 LEU A C 1
ATOM 629 O O . LEU A 1 80 ? -3.694 0.266 18.941 1.00 91.62 80 LEU A O 1
ATOM 633 N N . SER A 1 81 ? -5.087 1.051 17.361 1.00 89.38 81 SER A N 1
ATOM 634 C CA . SER A 1 81 ? -6.266 1.108 18.232 1.00 89.38 81 SER A CA 1
ATOM 635 C C . SER A 1 81 ? -6.583 -0.262 18.846 1.00 89.38 81 SER A C 1
ATOM 637 O O . SER A 1 81 ? -6.755 -0.387 20.062 1.00 89.38 81 SER A O 1
ATOM 639 N N . LEU A 1 82 ? -6.567 -1.327 18.036 1.00 88.69 82 LEU A N 1
ATOM 640 C CA . LEU A 1 82 ? -6.787 -2.698 18.508 1.00 88.69 82 LEU A CA 1
ATOM 641 C C . LEU A 1 82 ? -5.655 -3.209 19.415 1.00 88.69 82 LEU A C 1
ATOM 643 O O . LEU A 1 82 ? -5.923 -3.937 20.380 1.00 88.69 82 LEU A O 1
ATOM 647 N N . TRP A 1 83 ? -4.407 -2.840 19.126 1.00 89.31 83 TRP A N 1
ATOM 648 C CA . TRP A 1 83 ? -3.230 -3.244 19.896 1.00 89.31 83 TRP A CA 1
ATOM 649 C C . TRP A 1 83 ? -3.185 -2.597 21.285 1.00 89.31 83 TRP A C 1
ATOM 651 O O . TRP A 1 83 ? -3.055 -3.307 22.287 1.00 89.31 83 TRP A O 1
ATOM 661 N N . LEU A 1 84 ? -3.378 -1.277 21.366 1.00 89.00 84 LEU A N 1
ATOM 662 C CA . LEU A 1 84 ? -3.393 -0.525 22.626 1.00 89.00 84 LEU A CA 1
ATOM 663 C C . LEU A 1 84 ? -4.515 -1.008 23.555 1.00 89.00 84 LEU A C 1
ATOM 665 O O . LEU A 1 84 ? -4.287 -1.251 24.740 1.00 89.00 84 LEU A O 1
ATOM 669 N N . GLN A 1 85 ? -5.705 -1.265 23.006 1.00 80.00 85 GLN A N 1
ATOM 670 C CA . GLN A 1 85 ? -6.830 -1.803 23.777 1.00 80.00 85 GLN A CA 1
ATOM 671 C C . GLN A 1 85 ? -6.570 -3.224 24.300 1.00 80.00 85 GLN A C 1
ATOM 673 O O . GLN A 1 85 ? -7.058 -3.591 25.365 1.00 80.00 85 GLN A O 1
ATOM 678 N N . THR A 1 86 ? -5.796 -4.042 23.581 1.00 78.56 86 THR A N 1
ATOM 679 C CA . THR A 1 86 ? -5.445 -5.400 24.036 1.00 78.56 86 THR A CA 1
ATOM 680 C C . THR A 1 86 ? -4.479 -5.363 25.224 1.00 78.56 86 THR A C 1
ATOM 682 O O . THR A 1 86 ? -4.583 -6.201 26.117 1.00 78.56 86 THR A O 1
ATOM 685 N N . ARG A 1 87 ? -3.587 -4.364 25.293 1.00 74.44 87 ARG A N 1
ATOM 686 C CA . ARG A 1 87 ? -2.698 -4.161 26.451 1.00 74.44 87 ARG A CA 1
ATOM 687 C C . ARG A 1 87 ? -3.452 -3.732 27.712 1.00 74.44 87 ARG A C 1
ATOM 689 O O . ARG A 1 87 ? -3.092 -4.181 28.794 1.00 74.44 87 ARG A O 1
ATOM 696 N N . SER A 1 88 ? -4.507 -2.928 27.571 1.00 68.00 88 SER A N 1
ATOM 697 C CA . SER A 1 88 ? -5.289 -2.421 28.710 1.00 68.00 88 SER A CA 1
ATOM 698 C C . SER A 1 88 ? -6.148 -3.483 29.413 1.00 68.00 88 SER A C 1
ATOM 700 O O . SER A 1 88 ? -6.598 -3.246 30.528 1.00 68.00 88 SER A O 1
ATOM 702 N N . HIS A 1 89 ? -6.388 -4.642 28.790 1.00 60.69 89 HIS A N 1
ATOM 703 C CA . HIS A 1 89 ? -7.236 -5.709 29.339 1.00 60.69 89 HIS A CA 1
ATOM 704 C C . HIS A 1 89 ? -6.458 -6.870 29.986 1.00 60.69 89 HIS A C 1
ATOM 706 O O . HIS A 1 89 ? -7.024 -7.947 30.165 1.00 60.69 89 HIS A O 1
ATOM 712 N N . ARG A 1 90 ? -5.175 -6.704 30.341 1.00 61.19 90 ARG A N 1
ATOM 713 C CA . ARG A 1 90 ? -4.470 -7.729 31.133 1.00 61.19 90 ARG A CA 1
ATOM 714 C C . ARG A 1 90 ? -5.093 -7.794 32.539 1.00 61.19 90 ARG A C 1
ATOM 716 O O . ARG A 1 90 ? -5.007 -6.794 33.250 1.00 61.19 90 ARG A O 1
ATOM 723 N N . PRO A 1 91 ? -5.723 -8.913 32.951 1.00 60.91 91 PRO A N 1
ATOM 724 C CA . PRO A 1 91 ? -6.265 -9.024 34.299 1.00 60.91 91 PRO A CA 1
ATOM 725 C C . PRO A 1 91 ? -5.108 -9.035 35.312 1.00 60.91 91 PRO A C 1
ATOM 727 O O . PRO A 1 91 ? -4.034 -9.563 34.994 1.00 60.91 91 PRO A O 1
ATOM 730 N N . PRO A 1 92 ? -5.284 -8.448 36.510 1.00 64.06 92 PRO A N 1
ATOM 731 C CA . PRO A 1 92 ? -4.269 -8.504 37.552 1.00 64.06 92 PRO A CA 1
ATOM 732 C C . PRO A 1 92 ? -3.952 -9.967 37.876 1.00 64.06 92 PRO A C 1
ATOM 734 O O . PRO A 1 92 ? -4.850 -10.805 37.974 1.00 64.06 92 PRO A O 1
ATOM 737 N N . LYS A 1 93 ? -2.656 -10.275 38.001 1.00 64.25 93 LYS A N 1
ATOM 738 C CA . LYS A 1 93 ? -2.160 -11.592 38.410 1.00 64.25 93 LYS A CA 1
ATOM 739 C C . LYS A 1 93 ? -2.801 -11.914 39.759 1.00 64.25 93 LYS A C 1
ATOM 741 O O . LYS A 1 93 ? -2.491 -11.249 40.742 1.00 64.25 93 LYS A O 1
ATOM 746 N N . ARG A 1 94 ? -3.715 -12.887 39.793 1.00 70.44 94 ARG A N 1
ATOM 747 C CA . ARG A 1 94 ? -4.280 -13.393 41.044 1.00 70.44 94 ARG A CA 1
ATOM 748 C C . ARG A 1 94 ? -3.130 -14.045 41.807 1.00 70.44 94 ARG A C 1
ATOM 750 O O . ARG A 1 94 ? -2.652 -15.111 41.433 1.00 70.44 94 ARG A O 1
ATOM 757 N N . THR A 1 95 ? -2.581 -13.321 42.774 1.00 70.75 95 THR A N 1
ATOM 758 C CA . THR A 1 95 ? -1.661 -13.868 43.764 1.00 70.75 95 THR A CA 1
ATOM 759 C C . THR A 1 95 ? -2.515 -14.676 44.725 1.00 70.75 95 THR A C 1
ATOM 761 O O . THR A 1 95 ? -3.040 -14.132 45.693 1.00 70.75 95 THR A O 1
ATOM 764 N N . ASP A 1 96 ? -2.739 -15.944 44.389 1.00 72.00 96 ASP A N 1
ATOM 765 C CA . ASP A 1 96 ? -3.319 -16.898 45.326 1.00 72.00 96 ASP A CA 1
ATOM 766 C C . ASP A 1 96 ? -2.272 -17.108 46.440 1.00 72.00 96 ASP A C 1
ATOM 768 O O . ASP A 1 96 ? -1.139 -17.510 46.165 1.00 72.00 96 ASP A O 1
ATOM 772 N N . SER A 1 97 ? -2.629 -16.677 47.655 1.00 69.56 97 SER A N 1
ATOM 773 C CA . SER A 1 97 ? -1.893 -16.894 48.912 1.00 69.56 97 SER A CA 1
ATOM 774 C C . SER A 1 97 ? -2.483 -18.085 49.648 1.00 69.56 97 SER A C 1
ATOM 776 O O . SER A 1 97 ? -3.718 -18.264 49.531 1.00 69.56 97 SER A O 1
#

pLDDT: mean 86.64, std 10.37, range [51.16, 96.0]

Foldseek 3Di:
DPDPLVVLVVVLVVLVVVLVVLVVLLVVLVVVLVVCVVVVPDDSPVSVCVNCVNPPVDDCNVPSVVSNVVSVVSNVVSVVVNVVVVVVPDD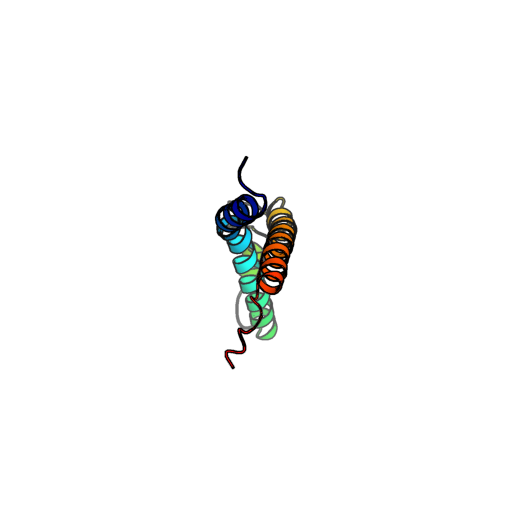PDPPDD

Sequence (97 aa):
MAPPRKLARQIHRALAPILALPLVVTVVTGSLYQIARLNDNFDYYWLIQIHKGQWGPLDLQAVYPFLNGLGLLLMVATGLSLWLQTRSHRPPKRTDS

Secondary structure (DSSP, 8-state):
---HHHHHHHHHHHHHHHHHHHHHHHHHHHHHHHHHHHH--S--HHHHHHHHTEETTEE-TTTHHHHHHHHHHHHHHHHHHHHHHHHHT--------

Radius of gyration: 20.01 Å; chains: 1; bounding box: 48×25×70 Å